Protein AF-A0A699S713-F1 (afdb_monomer_lite)

Secondary structure (DSSP, 8-state):
-------------THHHHHHHHHHTTS--HHHHHHHHHTT-SSS--------PPPHHHHHHTPPPPPPPGGGHHHHH--HHHHHHHHHHHHHHHHHTS--

Organism: Tanacetum cinerariifolium (NCBI:txid118510)

Sequence (100 aa):
VAQGKKESCFNSSMEDQARLWHRRYGHLSFNGLNLLTQKEMVRGLPLLGRSSSVCKDCLVGKQQRNPFPQESTWRASQSQSQKILSFLNNIRVGLRKKVV

pLDDT: mean 73.32, std 17.62, range [35.41, 94.94]

Radius of gyration: 31.0 Å; chains: 1; bounding box: 52×36×100 Å

Structure (mmCIF, N/CA/C/O backbone):
data_AF-A0A699S713-F1
#
_entry.id   AF-A0A699S713-F1
#
loop_
_atom_site.group_PDB
_atom_site.id
_atom_site.type_symbol
_atom_site.label_atom_id
_atom_site.label_alt_id
_atom_site.label_comp_id
_atom_site.label_asym_id
_atom_site.label_entity_id
_atom_site.label_seq_id
_atom_site.pdbx_PDB_ins_code
_atom_site.Cartn_x
_atom_site.Cartn_y
_atom_site.Cartn_z
_atom_site.occupancy
_atom_site.B_iso_or_equiv
_atom_site.auth_seq_id
_atom_site.auth_comp_id
_atom_site.auth_asym_id
_atom_site.auth_atom_id
_atom_site.pdbx_PDB_model_num
ATOM 1 N N . VAL A 1 1 ? -0.212 26.529 -43.186 1.00 35.41 1 VAL A N 1
ATOM 2 C CA . VAL A 1 1 ? 0.166 25.248 -42.540 1.00 35.41 1 VAL A CA 1
ATOM 3 C C . VAL A 1 1 ? -0.524 25.191 -41.189 1.00 35.41 1 VAL A C 1
ATOM 5 O O . VAL A 1 1 ? -0.157 25.943 -40.297 1.00 35.41 1 VAL A O 1
ATOM 8 N N . ALA A 1 2 ? -1.601 24.411 -41.087 1.00 40.47 2 ALA A N 1
ATOM 9 C CA . ALA A 1 2 ? -2.360 24.249 -39.852 1.00 40.47 2 ALA A CA 1
ATOM 10 C C . ALA A 1 2 ? -1.520 23.457 -38.842 1.00 40.47 2 ALA A C 1
ATOM 12 O O . ALA A 1 2 ? -1.038 22.367 -39.149 1.00 40.47 2 ALA A O 1
ATOM 13 N N . GLN A 1 3 ? -1.308 24.021 -37.656 1.00 42.81 3 GLN A N 1
ATOM 14 C CA . GLN A 1 3 ? -0.631 23.337 -36.562 1.00 42.81 3 GLN A CA 1
ATOM 15 C C . GLN A 1 3 ? -1.599 22.302 -35.980 1.00 42.81 3 GLN A C 1
ATOM 17 O O . GLN A 1 3 ? -2.581 22.649 -35.326 1.00 42.81 3 GLN A O 1
ATOM 22 N N . GLY A 1 4 ? -1.349 21.029 -36.288 1.00 43.72 4 GLY A N 1
ATOM 23 C CA . GLY A 1 4 ? -2.124 19.902 -35.784 1.00 43.72 4 GLY A CA 1
ATOM 24 C C . GLY A 1 4 ? -2.069 19.846 -34.259 1.00 43.72 4 GLY A C 1
ATOM 25 O O . GLY A 1 4 ? -0.995 19.765 -33.661 1.00 43.72 4 GLY A O 1
ATOM 26 N N . LYS A 1 5 ? -3.245 19.892 -33.634 1.00 51.06 5 LYS A N 1
ATOM 27 C CA . LYS A 1 5 ? -3.437 19.678 -32.202 1.00 51.06 5 LYS A CA 1
ATOM 28 C C . LYS A 1 5 ? -2.970 18.253 -31.887 1.00 51.06 5 LYS A C 1
ATOM 30 O O . LYS A 1 5 ? -3.571 17.293 -32.358 1.00 51.06 5 LYS A O 1
ATOM 35 N N . LYS A 1 6 ? -1.867 18.102 -31.146 1.00 56.75 6 LYS A N 1
ATOM 36 C CA . LYS A 1 6 ? -1.464 16.792 -30.617 1.00 56.75 6 LYS A CA 1
ATOM 37 C C . LYS A 1 6 ? -2.518 16.367 -29.599 1.00 56.75 6 LYS A C 1
ATOM 39 O O . LYS A 1 6 ? -2.535 16.868 -28.480 1.00 56.75 6 LYS A O 1
ATOM 44 N N . GLU A 1 7 ? -3.399 15.465 -30.009 1.00 56.66 7 GLU A N 1
ATOM 45 C CA . GLU A 1 7 ? -4.258 14.692 -29.117 1.00 56.66 7 GLU A CA 1
ATOM 46 C C . GLU A 1 7 ? -3.336 13.932 -28.149 1.00 56.66 7 GLU A C 1
ATOM 48 O O . GLU A 1 7 ? -2.708 12.938 -28.518 1.00 56.66 7 GLU A O 1
ATOM 53 N N . SER A 1 8 ? -3.166 14.429 -26.920 1.00 54.56 8 SER A N 1
ATOM 54 C CA . SER A 1 8 ? -2.464 13.671 -25.890 1.00 54.56 8 SER A CA 1
ATOM 55 C C . SER A 1 8 ? -3.410 12.573 -25.416 1.00 54.56 8 SER A C 1
ATOM 57 O O . SER A 1 8 ? -4.193 12.778 -24.487 1.00 54.56 8 SER A O 1
ATOM 59 N N . CYS A 1 9 ? -3.362 11.401 -26.051 1.00 48.09 9 CYS A N 1
ATOM 60 C CA . CYS A 1 9 ? -3.842 10.191 -25.396 1.00 48.09 9 CYS A CA 1
ATOM 61 C C . CYS A 1 9 ? -3.167 10.147 -24.021 1.00 48.09 9 CYS A C 1
ATOM 63 O O . CYS A 1 9 ? -1.949 10.321 -23.970 1.00 48.09 9 CYS A O 1
ATOM 65 N N . PHE A 1 10 ? -3.964 10.036 -22.949 1.00 48.38 10 PHE A N 1
ATOM 66 C CA . PHE A 1 10 ? -3.553 10.131 -21.543 1.00 48.38 10 PHE A CA 1
ATOM 67 C C . PHE A 1 10 ? -2.170 9.507 -21.347 1.00 48.38 10 PHE A C 1
ATOM 69 O O . PHE A 1 10 ? -2.018 8.290 -21.255 1.00 48.38 10 PHE A O 1
ATOM 76 N N . ASN A 1 11 ? -1.141 10.350 -21.404 1.00 48.19 11 ASN A N 1
ATOM 77 C CA . ASN A 1 11 ? 0.225 9.904 -21.268 1.00 48.19 11 ASN A CA 1
ATOM 78 C C . ASN A 1 11 ? 0.354 9.731 -19.768 1.00 48.19 11 ASN A C 1
ATOM 80 O O . ASN A 1 11 ? 0.404 10.725 -19.044 1.00 48.19 11 ASN A O 1
ATOM 84 N N . SER A 1 12 ? 0.258 8.485 -19.310 1.00 50.50 12 SER A N 1
ATOM 85 C CA . SER A 1 12 ? 0.496 8.112 -17.925 1.00 50.50 12 SER A CA 1
ATOM 86 C C . SER A 1 12 ? 1.938 8.501 -17.612 1.00 50.50 12 SER A 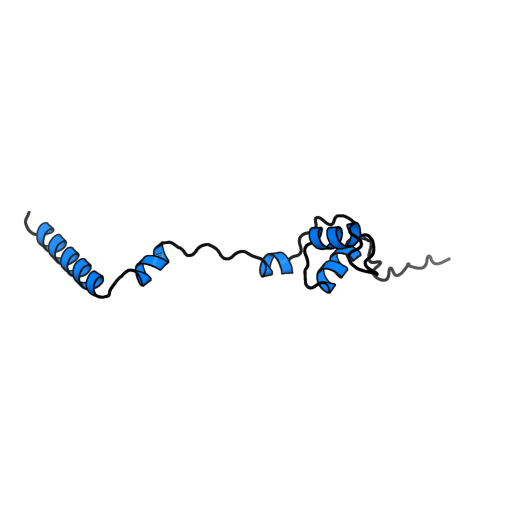C 1
ATOM 88 O O . SER A 1 12 ? 2.865 7.706 -17.800 1.00 50.50 12 SER A O 1
ATOM 90 N N . SER A 1 13 ? 2.141 9.763 -17.230 1.00 53.97 13 SER A N 1
ATOM 91 C CA . SER A 1 13 ? 3.405 10.242 -16.704 1.00 53.97 13 SER A CA 1
ATOM 92 C C . SER A 1 13 ? 3.761 9.323 -15.538 1.00 53.97 13 SER A C 1
ATOM 94 O O . SER A 1 13 ? 2.895 8.726 -14.897 1.00 53.97 13 SER A O 1
ATOM 96 N N . MET A 1 14 ? 5.049 9.119 -15.297 1.00 53.78 14 MET A N 1
ATOM 97 C CA . MET A 1 14 ? 5.568 8.075 -14.404 1.00 53.78 14 MET A CA 1
ATOM 98 C C . MET A 1 14 ? 4.954 8.052 -12.984 1.00 53.78 14 MET A C 1
ATOM 100 O O . MET A 1 14 ? 5.055 7.030 -12.304 1.00 53.78 14 MET A O 1
ATOM 104 N N . GLU A 1 15 ? 4.257 9.116 -12.563 1.00 55.66 15 GLU A N 1
ATOM 105 C CA . GLU A 1 15 ? 3.375 9.158 -11.385 1.00 55.66 15 GLU A CA 1
ATOM 106 C C . GLU A 1 15 ? 2.312 8.041 -11.335 1.00 55.66 15 GLU A C 1
ATOM 108 O O . GLU A 1 15 ? 1.841 7.692 -10.248 1.00 55.66 15 GLU A O 1
ATOM 113 N N . ASP A 1 16 ? 1.988 7.398 -12.459 1.00 73.00 16 ASP A N 1
ATOM 114 C CA . ASP A 1 16 ? 0.979 6.337 -12.508 1.00 73.00 16 ASP A CA 1
ATOM 115 C C . ASP A 1 16 ? 1.504 4.909 -12.310 1.00 73.00 16 ASP A C 1
ATOM 117 O O . ASP A 1 16 ? 0.726 4.027 -11.937 1.00 73.00 16 ASP A O 1
ATOM 121 N N . GLN A 1 17 ? 2.799 4.632 -12.499 1.00 84.88 17 GLN A N 1
ATOM 122 C CA . GLN A 1 17 ? 3.291 3.245 -12.449 1.00 84.88 17 GLN A CA 1
ATOM 123 C C . GLN A 1 17 ? 3.206 2.660 -11.036 1.00 84.88 17 GLN A C 1
ATOM 125 O O . GLN A 1 17 ? 2.634 1.586 -10.839 1.00 84.88 17 GLN A O 1
ATOM 130 N N . ALA A 1 18 ? 3.690 3.387 -10.026 1.00 88.00 18 ALA A N 1
ATOM 131 C CA . ALA A 1 18 ? 3.620 2.923 -8.641 1.00 88.00 18 ALA A CA 1
ATOM 132 C C . ALA A 1 18 ? 2.165 2.732 -8.178 1.00 88.00 18 ALA A C 1
ATOM 134 O O . ALA A 1 18 ? 1.847 1.745 -7.517 1.00 88.00 18 ALA A O 1
ATOM 135 N N . ARG A 1 19 ? 1.253 3.631 -8.581 1.00 89.25 19 ARG A N 1
ATOM 136 C CA . ARG A 1 19 ? -0.188 3.553 -8.267 1.00 89.25 19 ARG A CA 1
ATOM 137 C C . ARG A 1 19 ? -0.895 2.410 -8.994 1.00 89.25 19 ARG A C 1
ATOM 139 O O . ARG A 1 19 ? -1.837 1.821 -8.460 1.00 89.25 19 ARG A O 1
ATOM 146 N N . LEU A 1 20 ? -0.478 2.098 -10.214 1.00 89.44 20 LEU A N 1
ATOM 147 C CA . LEU A 1 20 ? -0.995 0.978 -10.991 1.00 89.44 20 LEU A CA 1
ATOM 148 C C . LEU A 1 20 ? -0.576 -0.355 -10.367 1.00 89.44 20 LEU A C 1
ATOM 150 O O . LEU A 1 20 ? -1.431 -1.203 -10.108 1.00 89.44 20 LEU A O 1
ATOM 154 N N . TRP A 1 21 ? 0.705 -0.514 -10.036 1.00 91.69 21 TRP A N 1
ATOM 155 C CA . TRP A 1 21 ? 1.195 -1.721 -9.373 1.00 91.69 21 TRP A CA 1
ATOM 156 C C . TRP A 1 21 ? 0.655 -1.871 -7.950 1.00 91.69 21 TRP A C 1
ATOM 158 O O . TRP A 1 21 ? 0.301 -2.978 -7.555 1.00 91.69 21 TRP A O 1
ATOM 168 N N . HIS A 1 22 ? 0.467 -0.763 -7.228 1.00 92.12 22 HIS A N 1
ATOM 169 C CA . HIS A 1 22 ? -0.214 -0.735 -5.929 1.00 92.12 22 HIS A CA 1
ATOM 170 C C . HIS A 1 22 ? -1.592 -1.394 -5.996 1.00 92.12 22 HIS A C 1
ATOM 172 O O . HIS A 1 22 ? -1.894 -2.263 -5.182 1.00 92.12 22 HIS A O 1
ATOM 178 N N . ARG A 1 23 ? -2.400 -1.039 -7.002 1.00 92.19 23 ARG A N 1
ATOM 179 C CA . ARG A 1 23 ? -3.726 -1.634 -7.219 1.00 92.19 23 ARG A CA 1
ATOM 180 C C . ARG A 1 23 ? -3.645 -3.091 -7.684 1.00 92.19 23 ARG A C 1
ATOM 182 O O . ARG A 1 23 ? -4.361 -3.925 -7.141 1.00 92.19 23 ARG A O 1
ATOM 189 N N . ARG A 1 24 ? -2.748 -3.422 -8.623 1.00 92.50 24 ARG A N 1
ATOM 190 C CA . ARG A 1 24 ? -2.561 -4.804 -9.124 1.00 92.50 24 ARG A CA 1
ATOM 191 C C . ARG A 1 24 ? -2.184 -5.797 -8.024 1.00 92.50 24 ARG A C 1
ATOM 193 O O . ARG A 1 24 ? -2.645 -6.929 -8.055 1.00 92.50 24 ARG A O 1
ATOM 200 N N . TYR A 1 25 ? -1.395 -5.364 -7.043 1.00 93.00 25 TYR A N 1
ATOM 201 C CA . TYR A 1 25 ? -1.001 -6.168 -5.881 1.00 93.00 25 TYR A CA 1
ATOM 202 C C . TYR A 1 25 ? -2.009 -6.100 -4.717 1.00 93.00 25 TYR A C 1
ATOM 204 O O . TYR A 1 25 ? -1.655 -6.383 -3.575 1.00 93.00 25 TYR A O 1
ATOM 212 N N . GLY A 1 26 ? -3.259 -5.702 -4.972 1.00 93.50 26 GLY A N 1
ATOM 213 C CA . GLY A 1 26 ? -4.304 -5.685 -3.947 1.00 93.50 26 GLY A CA 1
ATOM 214 C C . GLY A 1 26 ? -4.086 -4.606 -2.890 1.00 93.50 26 GLY A C 1
ATOM 215 O O . GLY A 1 26 ? -4.240 -4.854 -1.696 1.00 93.50 26 GLY A O 1
ATOM 216 N N . HIS A 1 27 ? -3.707 -3.401 -3.319 1.00 93.88 27 HIS A N 1
ATOM 217 C CA . HIS A 1 27 ? -3.444 -2.265 -2.435 1.00 93.88 27 HIS A CA 1
ATOM 218 C C . HIS A 1 27 ? -2.274 -2.496 -1.456 1.00 93.88 27 HIS A C 1
ATOM 220 O O . HIS A 1 27 ? -2.314 -2.082 -0.287 1.00 93.88 27 HIS A O 1
ATOM 226 N N . LEU A 1 28 ? -1.209 -3.148 -1.937 1.00 92.75 28 LEU A N 1
ATOM 227 C CA . LEU A 1 28 ? 0.050 -3.326 -1.204 1.00 92.75 28 LEU A CA 1
ATOM 228 C C . LEU A 1 28 ? 0.703 -1.969 -0.905 1.00 92.75 28 LEU A C 1
ATOM 230 O O . LEU A 1 28 ? 0.684 -1.073 -1.743 1.00 92.75 28 LEU A O 1
ATOM 234 N N . SER A 1 29 ? 1.316 -1.795 0.267 1.00 91.56 29 SER A N 1
ATOM 235 C CA . SER A 1 29 ? 1.981 -0.529 0.602 1.00 91.56 29 SER A CA 1
ATOM 236 C C . SER A 1 29 ? 3.057 -0.160 -0.431 1.00 91.56 29 SER A C 1
ATOM 238 O O . SER A 1 29 ? 3.772 -1.024 -0.936 1.00 91.56 29 SER A O 1
ATOM 240 N N . PHE A 1 30 ? 3.211 1.135 -0.726 1.00 91.25 30 PHE A N 1
ATOM 241 C CA . PHE A 1 30 ? 4.245 1.604 -1.659 1.00 91.25 30 PHE A CA 1
ATOM 242 C C . PHE A 1 30 ? 5.659 1.235 -1.189 1.00 91.25 30 PHE A C 1
ATOM 244 O O . PHE A 1 30 ? 6.507 0.870 -1.997 1.00 91.25 30 PHE A O 1
ATOM 251 N N . ASN A 1 31 ? 5.887 1.237 0.129 1.00 91.44 31 ASN A N 1
ATOM 252 C CA . ASN A 1 31 ? 7.134 0.749 0.717 1.00 91.44 31 ASN A CA 1
ATOM 253 C C . ASN A 1 31 ? 7.337 -0.751 0.466 1.00 91.44 31 ASN A C 1
ATOM 255 O O . ASN A 1 31 ? 8.449 -1.165 0.160 1.00 91.44 31 ASN A O 1
ATOM 259 N N . GLY A 1 32 ? 6.274 -1.555 0.569 1.00 92.44 32 GLY A N 1
ATOM 260 C CA . GLY A 1 32 ? 6.314 -2.981 0.252 1.00 92.44 32 GLY A CA 1
ATOM 261 C C . GLY A 1 32 ? 6.624 -3.230 -1.221 1.00 92.44 32 GLY A C 1
ATOM 262 O O . GLY A 1 32 ? 7.494 -4.035 -1.526 1.00 92.44 32 GLY A O 1
ATOM 263 N N . LEU A 1 33 ? 5.994 -2.488 -2.134 1.00 92.56 33 LEU A N 1
ATOM 264 C CA . LEU A 1 33 ? 6.319 -2.553 -3.562 1.00 92.56 33 LEU A CA 1
ATOM 265 C C . LEU A 1 33 ? 7.783 -2.209 -3.844 1.00 92.56 33 LEU A C 1
ATOM 267 O O . LEU A 1 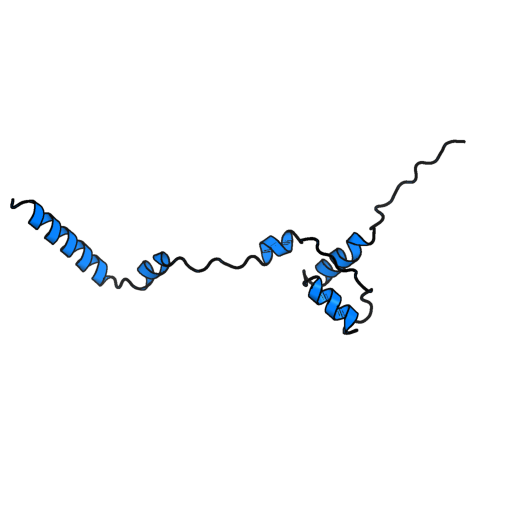33 ? 8.448 -2.939 -4.572 1.00 92.56 33 LEU A O 1
ATOM 271 N N . ASN A 1 34 ? 8.294 -1.141 -3.230 1.00 91.31 34 ASN A N 1
ATOM 272 C CA . ASN A 1 34 ? 9.690 -0.748 -3.387 1.00 91.31 34 ASN A CA 1
ATOM 273 C C . ASN A 1 34 ? 10.651 -1.800 -2.800 1.00 91.31 34 ASN A C 1
ATOM 275 O O . ASN A 1 34 ? 11.701 -2.076 -3.371 1.00 91.31 34 ASN A O 1
ATOM 279 N N . LEU A 1 35 ? 10.278 -2.444 -1.690 1.00 92.88 35 LEU A N 1
ATOM 280 C CA . LEU A 1 35 ? 11.045 -3.551 -1.122 1.00 92.88 35 LEU A CA 1
ATOM 281 C C . LEU A 1 35 ? 11.118 -4.741 -2.090 1.00 92.88 35 LEU A C 1
ATOM 283 O O . LEU A 1 35 ? 12.191 -5.314 -2.258 1.00 92.88 35 LEU A O 1
ATOM 287 N N . LEU A 1 36 ? 9.999 -5.093 -2.733 1.00 93.69 36 LEU A N 1
ATOM 288 C CA . LEU A 1 36 ? 9.943 -6.190 -3.703 1.00 93.69 36 LEU A CA 1
ATOM 289 C C . LEU A 1 36 ? 10.856 -5.932 -4.905 1.00 93.69 36 LEU A C 1
ATOM 291 O O . LEU A 1 36 ? 11.554 -6.851 -5.330 1.00 93.69 36 LEU A O 1
ATOM 295 N N . THR A 1 37 ? 10.880 -4.698 -5.420 1.00 91.19 37 THR A N 1
ATOM 296 C CA . THR A 1 37 ? 11.780 -4.318 -6.518 1.00 91.19 37 THR A CA 1
ATOM 297 C C . THR A 1 37 ? 13.238 -4.288 -6.076 1.00 91.19 37 THR A C 1
ATOM 299 O O . THR A 1 37 ? 14.090 -4.831 -6.764 1.00 91.19 37 THR A O 1
ATOM 302 N N . GLN A 1 38 ? 13.537 -3.694 -4.916 1.00 91.31 38 GLN A N 1
ATOM 303 C CA . GLN A 1 38 ? 14.913 -3.535 -4.425 1.00 91.31 38 GLN A CA 1
ATOM 304 C C . GLN A 1 38 ? 15.575 -4.861 -4.052 1.00 91.31 38 GLN A C 1
ATOM 306 O O . GLN A 1 38 ? 16.787 -4.994 -4.173 1.00 91.31 38 GLN A O 1
ATOM 311 N N . LYS A 1 39 ? 14.791 -5.826 -3.568 1.00 94.12 39 LYS A N 1
ATOM 312 C CA . LYS A 1 39 ? 15.274 -7.165 -3.216 1.00 94.12 39 LYS A CA 1
ATOM 313 C C . LYS A 1 39 ? 15.133 -8.177 -4.352 1.00 94.12 39 LYS A C 1
ATOM 315 O O . LYS A 1 39 ? 15.328 -9.361 -4.106 1.00 94.12 39 LYS A O 1
ATOM 320 N N . GLU A 1 40 ? 14.723 -7.734 -5.543 1.00 92.56 40 GLU A N 1
ATOM 321 C CA . GLU A 1 40 ? 14.510 -8.591 -6.718 1.00 92.56 40 GLU A CA 1
ATOM 322 C C . GLU A 1 40 ? 13.626 -9.822 -6.426 1.00 92.56 40 GLU A C 1
ATOM 324 O O . GLU A 1 40 ? 13.783 -10.897 -7.000 1.00 92.56 40 GLU A O 1
ATOM 329 N N . MET A 1 41 ? 12.654 -9.675 -5.519 1.00 94.94 41 MET A N 1
ATOM 330 C CA . MET A 1 41 ? 11.816 -10.788 -5.047 1.00 94.94 41 MET A CA 1
ATOM 331 C C . MET A 1 41 ? 10.716 -11.175 -6.044 1.00 94.94 41 MET A C 1
ATOM 333 O O . MET A 1 41 ? 10.025 -12.175 -5.857 1.00 94.94 41 MET A O 1
ATOM 337 N N . VAL A 1 42 ? 10.511 -10.363 -7.082 1.00 92.69 42 VAL A N 1
ATOM 338 C CA . VAL A 1 42 ? 9.483 -10.545 -8.108 1.00 92.69 42 VAL A CA 1
ATOM 339 C C . VAL A 1 42 ? 10.067 -10.241 -9.483 1.00 92.69 42 VAL A C 1
ATOM 341 O O . VAL A 1 42 ? 10.808 -9.278 -9.664 1.00 92.69 42 VAL A O 1
ATOM 344 N N . ARG A 1 43 ? 9.709 -11.054 -10.479 1.00 92.62 43 ARG A N 1
ATOM 345 C CA . ARG A 1 43 ? 10.126 -10.850 -11.872 1.00 92.62 43 ARG A CA 1
ATOM 346 C C . ARG A 1 43 ? 9.118 -9.963 -12.600 1.00 92.62 43 ARG A C 1
ATOM 348 O O . ARG A 1 43 ? 7.915 -10.137 -12.431 1.00 92.62 43 ARG A O 1
ATOM 355 N N . GLY A 1 44 ? 9.608 -9.043 -13.431 1.00 87.94 44 GLY A N 1
ATOM 356 C CA . GLY A 1 44 ? 8.770 -8.199 -14.295 1.00 87.94 44 GLY A CA 1
ATOM 357 C C . GLY A 1 44 ? 8.152 -6.965 -13.626 1.00 87.94 44 GLY A C 1
ATOM 358 O O . GLY A 1 44 ? 7.398 -6.247 -14.280 1.00 87.94 44 GLY A O 1
ATOM 359 N N . LEU A 1 45 ? 8.471 -6.687 -12.357 1.00 90.94 45 LEU A N 1
ATOM 360 C CA . LEU A 1 45 ? 8.097 -5.431 -11.707 1.00 90.94 45 LEU A CA 1
ATOM 361 C C . LEU A 1 45 ? 9.162 -4.366 -12.038 1.00 90.94 45 LEU A C 1
ATOM 363 O O . LEU A 1 45 ? 10.330 -4.578 -11.707 1.00 90.94 45 LEU A O 1
ATOM 367 N N . PRO A 1 46 ? 8.812 -3.247 -12.703 1.00 88.00 46 PRO A N 1
ATOM 368 C CA . PRO A 1 46 ? 9.777 -2.191 -13.000 1.00 88.00 46 PRO A CA 1
ATOM 369 C C . PRO A 1 46 ? 10.220 -1.495 -11.711 1.00 88.00 46 PRO A C 1
ATOM 371 O O . PRO A 1 46 ? 9.477 -1.483 -10.732 1.00 88.00 46 PRO A O 1
ATOM 374 N N . LEU A 1 47 ? 11.398 -0.868 -11.715 1.00 86.00 47 LEU A N 1
ATOM 375 C CA . LEU A 1 47 ? 11.848 -0.058 -10.585 1.00 86.00 47 LEU A CA 1
ATOM 376 C C . LEU A 1 47 ? 10.873 1.109 -10.371 1.00 86.00 47 LEU A C 1
ATOM 378 O O . LEU A 1 47 ? 10.729 1.983 -11.227 1.00 86.00 47 LEU A O 1
ATOM 382 N N . LEU A 1 48 ? 10.184 1.106 -9.233 1.00 84.62 48 LEU A N 1
ATOM 383 C CA . LEU A 1 48 ? 9.201 2.128 -8.896 1.00 84.62 48 LEU A CA 1
ATOM 384 C C . LEU A 1 48 ? 9.873 3.243 -8.092 1.00 84.62 48 LEU A C 1
ATOM 386 O O . LEU A 1 48 ? 10.589 2.986 -7.126 1.00 84.62 48 LEU A O 1
ATOM 390 N N . GLY A 1 49 ? 9.618 4.496 -8.471 1.00 74.56 49 GLY A N 1
ATOM 391 C CA . GLY A 1 49 ? 10.009 5.647 -7.658 1.00 74.56 49 GLY A CA 1
ATOM 392 C C . GLY A 1 49 ? 9.270 5.668 -6.314 1.00 74.56 49 GLY A C 1
ATOM 393 O O . GLY A 1 49 ? 8.201 5.072 -6.159 1.00 74.56 49 GLY A O 1
ATOM 394 N N . ARG A 1 50 ? 9.815 6.394 -5.329 1.00 72.81 50 ARG A N 1
ATOM 395 C CA . ARG A 1 50 ? 9.123 6.614 -4.049 1.00 72.81 50 ARG A CA 1
ATOM 396 C C . ARG A 1 50 ? 7.881 7.468 -4.292 1.00 72.81 50 ARG A C 1
ATOM 398 O O . ARG A 1 50 ? 7.985 8.674 -4.475 1.00 72.81 50 ARG A O 1
ATOM 405 N N . SER A 1 51 ? 6.705 6.856 -4.247 1.00 75.31 51 SER A N 1
ATOM 406 C CA . SER A 1 51 ? 5.437 7.582 -4.242 1.00 75.31 51 SER A CA 1
ATOM 407 C C . SER A 1 51 ? 4.992 7.846 -2.803 1.00 75.31 51 SER A C 1
ATOM 409 O O . SER A 1 51 ? 4.707 6.910 -2.055 1.00 75.31 51 SER A O 1
ATOM 411 N N . SER A 1 52 ? 4.898 9.118 -2.420 1.00 69.75 52 SER A N 1
ATOM 412 C CA . SER A 1 52 ? 4.333 9.563 -1.135 1.00 69.75 52 SER A CA 1
ATOM 413 C C . SER A 1 52 ? 2.821 9.816 -1.200 1.00 69.75 52 SER A C 1
ATOM 415 O O . SER A 1 52 ? 2.205 10.157 -0.192 1.00 69.75 52 SER A O 1
ATOM 417 N N . SER A 1 53 ? 2.203 9.652 -2.375 1.00 79.50 53 SER A N 1
ATOM 418 C CA . SER A 1 53 ? 0.779 9.927 -2.562 1.00 79.50 53 SER A CA 1
ATOM 419 C C . SER A 1 53 ? -0.087 8.966 -1.747 1.00 79.50 53 SER A C 1
ATOM 421 O O . SER A 1 53 ? 0.087 7.748 -1.825 1.00 79.50 53 SER A O 1
ATOM 423 N N . VAL A 1 54 ? -1.073 9.497 -1.031 1.00 85.25 54 VAL A N 1
ATOM 424 C CA . VAL A 1 54 ? -2.040 8.689 -0.281 1.00 85.25 54 VAL A CA 1
ATOM 425 C C . VAL A 1 54 ? -3.062 8.063 -1.241 1.00 85.25 54 VAL A C 1
ATOM 427 O O . VAL A 1 54 ? -3.588 8.724 -2.141 1.00 85.25 54 VAL A O 1
ATOM 430 N N . CYS A 1 55 ? -3.361 6.774 -1.054 1.00 90.81 55 CYS A N 1
ATOM 431 C CA . CYS A 1 55 ? -4.481 6.106 -1.717 1.00 90.81 55 CYS A CA 1
ATOM 432 C C . CYS A 1 55 ? -5.746 6.269 -0.863 1.00 90.81 55 CYS A C 1
ATOM 434 O O . CYS A 1 55 ? -5.774 5.823 0.285 1.00 90.81 55 CYS A O 1
ATOM 436 N N . LYS A 1 56 ? -6.790 6.895 -1.424 1.00 90.38 56 LYS A N 1
ATOM 437 C CA . LYS A 1 56 ? -8.071 7.136 -0.735 1.00 90.38 56 LYS A CA 1
ATOM 438 C C . LYS A 1 56 ? -8.731 5.825 -0.298 1.00 90.38 56 LYS A C 1
ATOM 440 O O . LYS A 1 56 ? -9.153 5.711 0.847 1.00 90.38 56 LYS A O 1
ATOM 445 N N . ASP A 1 57 ? -8.726 4.823 -1.173 1.00 91.44 57 ASP A N 1
ATOM 446 C CA . ASP A 1 57 ? -9.333 3.515 -0.899 1.00 91.44 57 ASP A CA 1
ATOM 447 C C . ASP A 1 57 ? -8.606 2.793 0.239 1.00 91.44 57 ASP A C 1
ATOM 449 O O . ASP A 1 57 ? -9.234 2.224 1.129 1.00 91.44 57 ASP A O 1
ATOM 453 N N . CYS A 1 58 ? -7.270 2.876 0.276 1.00 92.44 58 CYS A N 1
ATOM 454 C CA . CYS A 1 58 ? -6.495 2.343 1.395 1.00 92.44 58 CYS A CA 1
ATOM 455 C C . CYS A 1 58 ? -6.754 3.081 2.697 1.00 92.44 58 CYS A C 1
ATOM 457 O O . CYS A 1 58 ? -6.746 2.445 3.742 1.00 92.44 58 CYS A O 1
ATOM 459 N N . LEU A 1 59 ? -6.933 4.401 2.651 1.00 91.12 59 LEU A N 1
ATOM 460 C CA . LEU A 1 59 ? -7.171 5.194 3.851 1.00 91.12 59 LEU A CA 1
ATOM 461 C C . LEU A 1 59 ? -8.470 4.761 4.537 1.00 91.12 59 LEU A C 1
ATOM 463 O O . LEU A 1 59 ? -8.484 4.563 5.747 1.00 91.12 59 LEU A O 1
ATOM 467 N N . VAL A 1 60 ? -9.529 4.559 3.751 1.00 90.69 60 VAL A N 1
ATOM 468 C CA . VAL A 1 60 ? -10.823 4.078 4.250 1.00 90.69 60 VAL A CA 1
ATOM 469 C C . VAL A 1 60 ? -10.740 2.598 4.640 1.00 90.69 60 VAL A C 1
ATOM 471 O O . VAL A 1 60 ? -11.190 2.216 5.714 1.00 90.69 60 VAL A O 1
ATOM 474 N N . GLY A 1 61 ? -10.123 1.757 3.803 1.00 89.94 61 GLY A N 1
ATOM 475 C CA . GLY A 1 61 ? -10.091 0.304 4.007 1.00 89.94 61 GLY A CA 1
ATOM 476 C C . GLY A 1 61 ? -9.101 -0.190 5.066 1.00 89.94 61 GLY A C 1
ATOM 477 O O . GLY A 1 61 ? -9.290 -1.269 5.621 1.00 89.94 61 GLY A O 1
ATOM 478 N N . LYS A 1 62 ? -8.040 0.571 5.358 1.00 88.62 62 LYS A N 1
ATOM 479 C CA . LYS A 1 62 ? -7.034 0.258 6.390 1.00 88.62 62 LYS A CA 1
ATOM 480 C C . LYS A 1 62 ? -7.160 1.172 7.611 1.00 88.62 62 LYS A C 1
ATOM 482 O O . LYS A 1 62 ? -6.208 1.294 8.381 1.00 88.62 62 LYS A O 1
ATOM 487 N N . GLN A 1 63 ? -8.305 1.829 7.790 1.00 86.81 63 GLN A N 1
ATOM 488 C CA . GLN A 1 63 ? -8.558 2.590 9.003 1.00 86.81 63 GLN A CA 1
ATOM 489 C C . GLN A 1 63 ? -8.598 1.632 10.199 1.00 86.81 63 GLN A C 1
ATOM 491 O O . GLN A 1 63 ? -9.355 0.661 10.217 1.00 86.81 63 GLN A O 1
ATOM 496 N N . GLN A 1 64 ? -7.773 1.900 11.209 1.00 87.25 64 GLN A N 1
ATOM 497 C CA . GLN A 1 64 ? -7.805 1.132 12.445 1.00 87.25 64 GLN A CA 1
ATOM 498 C C . GLN A 1 64 ? -9.121 1.407 13.181 1.00 87.25 64 GLN A C 1
ATOM 500 O O . GLN A 1 64 ? -9.546 2.557 13.311 1.00 87.25 64 GLN A O 1
ATOM 505 N N . ARG A 1 65 ? -9.765 0.350 13.687 1.00 87.50 65 ARG A N 1
ATOM 506 C CA . ARG A 1 65 ? -10.938 0.501 14.550 1.00 87.50 65 ARG A CA 1
ATOM 507 C C . ARG A 1 65 ? -10.520 1.230 15.825 1.00 87.50 65 ARG A C 1
ATOM 509 O O . ARG A 1 65 ? -9.544 0.838 16.466 1.00 87.50 65 ARG A O 1
ATOM 516 N N . ASN A 1 66 ? -11.288 2.246 16.209 1.00 85.50 66 ASN A N 1
ATOM 517 C CA . ASN A 1 66 ? -11.110 2.883 17.508 1.00 85.50 66 ASN A CA 1
ATOM 518 C C . ASN A 1 66 ? -11.218 1.834 18.628 1.00 85.50 66 ASN A C 1
ATOM 520 O O . ASN A 1 66 ? -12.009 0.889 18.501 1.00 85.50 66 ASN A O 1
ATOM 524 N N . PRO A 1 67 ? -10.460 1.994 19.727 1.00 86.06 67 PRO A N 1
ATOM 525 C CA . PRO A 1 67 ? -10.648 1.174 20.913 1.00 86.06 67 PRO A CA 1
ATOM 526 C C . PRO A 1 67 ? -12.117 1.176 21.338 1.00 86.06 67 PRO A C 1
ATOM 528 O O . PRO A 1 67 ? -12.821 2.178 21.183 1.00 86.06 67 PRO A O 1
ATOM 531 N N . PHE A 1 68 ? -12.584 0.053 21.880 1.00 83.12 68 PHE A N 1
ATOM 532 C CA . PHE A 1 68 ? -13.918 0.009 22.463 1.00 83.12 68 PHE A CA 1
ATOM 533 C C . PHE A 1 68 ? -14.012 1.059 23.580 1.00 83.12 68 PHE A C 1
ATOM 535 O O . PHE A 1 68 ? -13.110 1.126 24.421 1.00 83.12 68 PHE A O 1
ATOM 542 N N . PRO A 1 69 ? -15.071 1.889 23.608 1.00 83.06 69 PRO A N 1
ATOM 543 C CA . PRO A 1 69 ? -15.230 2.875 24.667 1.00 83.06 69 PRO A CA 1
ATOM 544 C C . PRO A 1 69 ? -15.344 2.151 26.011 1.00 83.06 69 PRO A C 1
ATOM 546 O O . PRO A 1 69 ? -16.005 1.114 26.090 1.00 83.06 69 PRO A O 1
ATOM 549 N N . GLN A 1 70 ? -14.747 2.682 27.081 1.00 71.19 70 GLN A N 1
ATOM 550 C CA . GLN A 1 70 ? -14.859 2.062 28.410 1.00 71.19 70 GLN A CA 1
ATOM 551 C C . GLN A 1 70 ? -16.311 2.014 28.908 1.00 71.19 70 GLN A C 1
ATOM 553 O O . GLN A 1 70 ? -16.689 1.108 29.634 1.00 71.19 70 GLN A O 1
ATOM 558 N N . GLU A 1 71 ? -17.186 2.894 28.426 1.00 66.75 71 GLU A N 1
ATOM 559 C CA . GLU A 1 71 ? -18.622 2.776 28.687 1.00 66.75 71 GL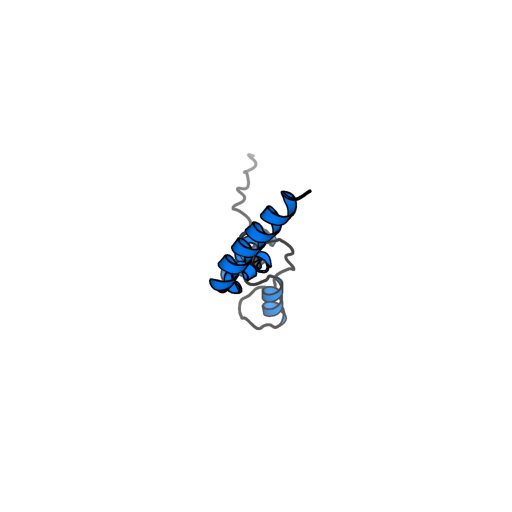U A CA 1
ATOM 560 C C . GLU A 1 71 ? -19.265 1.536 28.035 1.00 66.75 71 GLU A C 1
ATOM 562 O O . GLU A 1 71 ? -20.385 1.172 28.349 1.00 66.75 71 GLU A O 1
ATOM 567 N N . SER A 1 72 ? -18.608 0.828 27.120 1.00 59.25 72 SER A N 1
ATOM 568 C CA . SER A 1 72 ? -19.156 -0.436 26.608 1.00 59.25 72 SER A CA 1
ATOM 569 C C . SER A 1 72 ? -18.940 -1.614 27.564 1.00 59.25 72 SER A C 1
ATOM 571 O O . SER A 1 72 ? -19.693 -2.587 27.488 1.00 59.25 72 SER A O 1
ATOM 573 N N . THR A 1 73 ? -17.996 -1.527 28.513 1.00 57.56 73 THR A N 1
ATOM 574 C CA . THR A 1 73 ? -17.774 -2.602 29.494 1.00 57.56 73 THR A CA 1
ATOM 575 C C . THR A 1 73 ? -18.805 -2.602 30.617 1.00 57.56 73 THR A C 1
ATOM 577 O O . THR A 1 73 ? -19.060 -3.677 31.154 1.00 57.56 73 THR A O 1
ATOM 580 N N . TRP A 1 74 ? -19.482 -1.481 30.922 1.00 58.88 74 TRP A N 1
ATOM 581 C CA . TRP A 1 74 ? -20.533 -1.474 31.957 1.00 58.88 74 TRP A CA 1
ATOM 582 C C . TRP A 1 74 ? -21.689 -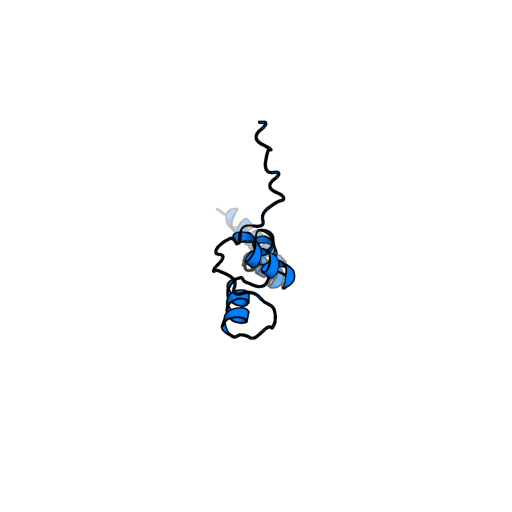2.412 31.605 1.00 58.88 74 TRP A C 1
ATOM 584 O O . TRP A 1 74 ? -22.249 -3.053 32.487 1.00 58.88 74 TRP A O 1
ATOM 594 N N . ARG A 1 75 ? -22.029 -2.554 30.316 1.00 55.34 75 ARG A N 1
ATOM 595 C CA . ARG A 1 75 ? -23.098 -3.472 29.884 1.00 55.34 75 ARG A CA 1
ATOM 596 C C . ARG A 1 75 ? -22.698 -4.940 30.000 1.00 55.34 75 ARG A C 1
ATOM 598 O O . ARG A 1 75 ? -23.574 -5.779 30.172 1.00 55.34 75 ARG A O 1
ATOM 605 N N . ALA A 1 76 ? -21.403 -5.236 29.890 1.00 56.88 76 ALA A N 1
ATOM 606 C CA . ALA A 1 76 ? -20.863 -6.591 29.946 1.00 56.88 76 ALA A CA 1
ATOM 607 C C . ALA A 1 76 ? -20.539 -7.044 31.381 1.00 56.88 76 ALA A C 1
ATOM 609 O O . ALA A 1 76 ? -20.628 -8.230 31.678 1.00 56.88 76 ALA A O 1
ATOM 610 N N . SER A 1 77 ? -20.183 -6.115 32.277 1.00 61.66 77 SER A N 1
ATOM 611 C CA . SER A 1 77 ? -19.841 -6.410 33.677 1.00 61.66 77 SER A CA 1
ATOM 612 C C . SER A 1 77 ? -21.029 -6.336 34.637 1.00 61.66 77 SER A C 1
ATOM 614 O O . SER A 1 77 ? -20.953 -6.842 35.758 1.00 61.66 77 SER A O 1
ATOM 616 N N . GLN A 1 78 ? -22.136 -5.716 34.226 1.00 59.97 78 GLN A N 1
ATOM 617 C CA . GLN A 1 78 ? -23.304 -5.574 35.081 1.00 59.97 78 GLN A CA 1
ATOM 618 C C . GLN A 1 78 ? -24.118 -6.871 35.079 1.00 59.97 78 GLN A C 1
ATOM 620 O O . GLN A 1 78 ? -24.999 -7.080 34.244 1.00 59.97 78 GLN A O 1
ATOM 625 N N . SER A 1 79 ? -23.848 -7.739 36.059 1.00 61.75 79 SER A N 1
ATOM 626 C CA . SER A 1 79 ? -24.783 -8.807 36.416 1.00 61.75 79 SER A CA 1
ATOM 627 C C . SER A 1 79 ? -26.155 -8.183 36.713 1.00 61.75 79 SER A C 1
ATOM 629 O O . SER A 1 79 ? -26.240 -7.115 37.328 1.00 61.75 79 SER A O 1
ATOM 631 N N . GLN A 1 80 ? -27.247 -8.809 36.250 1.00 56.50 80 GLN A N 1
ATOM 632 C CA . GLN A 1 80 ? -28.619 -8.277 36.386 1.00 56.50 80 GLN A CA 1
ATOM 633 C C . GLN A 1 80 ? -28.952 -7.835 37.825 1.00 56.50 80 GLN A C 1
ATOM 635 O O . GLN A 1 80 ? -29.673 -6.858 38.023 1.00 56.50 80 GLN A O 1
ATOM 640 N N . SER A 1 81 ? -28.344 -8.482 38.821 1.00 55.00 81 SER A N 1
ATOM 641 C CA . SER A 1 81 ? -28.475 -8.200 40.252 1.00 55.00 81 SER A CA 1
ATOM 642 C C . SER A 1 81 ? -27.981 -6.808 40.672 1.00 55.00 81 SER A C 1
ATOM 644 O O . SER A 1 81 ? -28.511 -6.230 41.621 1.00 55.00 81 SER A O 1
ATOM 646 N N . GLN A 1 82 ? -27.005 -6.220 39.970 1.00 59.53 82 GLN A N 1
ATOM 647 C CA . GLN A 1 82 ? -26.486 -4.893 40.325 1.00 59.53 82 GLN A CA 1
ATOM 648 C C . GLN A 1 82 ? -27.456 -3.756 39.987 1.00 59.53 82 GLN A C 1
ATOM 650 O O . GLN A 1 82 ? -27.428 -2.718 40.647 1.00 59.53 82 GLN A O 1
ATOM 655 N N . LYS A 1 83 ? -28.360 -3.959 39.016 1.00 59.47 83 LYS A N 1
ATOM 656 C CA . LYS A 1 83 ? -29.422 -2.988 38.700 1.00 59.47 83 LYS A CA 1
ATOM 657 C C . LYS A 1 83 ? -30.430 -2.865 39.842 1.00 59.47 83 LYS A C 1
ATOM 659 O O . LYS A 1 83 ? -30.880 -1.766 40.139 1.00 59.47 83 LYS A O 1
ATOM 664 N N . ILE A 1 84 ? -30.746 -3.975 40.512 1.00 63.53 84 ILE A N 1
ATOM 665 C CA . ILE A 1 84 ? -31.645 -3.980 41.674 1.00 63.53 84 ILE A CA 1
ATOM 666 C C . ILE A 1 84 ? -30.988 -3.230 42.839 1.00 63.53 84 ILE A C 1
ATOM 668 O O . ILE A 1 84 ? -31.611 -2.362 43.443 1.00 63.53 84 ILE A O 1
ATOM 672 N N . LEU A 1 85 ? -29.705 -3.492 43.110 1.00 61.84 85 LEU A N 1
ATOM 673 C CA . LEU A 1 85 ? -28.971 -2.829 44.192 1.00 61.84 85 LEU A CA 1
ATOM 674 C C . LEU A 1 85 ? -28.808 -1.317 43.964 1.00 61.84 85 LEU A C 1
ATOM 676 O O . LEU A 1 85 ? -28.943 -0.546 44.914 1.00 61.84 85 LEU A O 1
ATOM 680 N N . SER A 1 86 ? -28.567 -0.864 42.728 1.00 63.81 86 SER A N 1
ATOM 681 C CA . SER A 1 86 ? -28.480 0.573 42.425 1.00 63.81 86 SER A CA 1
ATOM 682 C C . SER A 1 86 ? -29.837 1.276 42.527 1.00 63.81 86 SER A C 1
ATOM 684 O O . SER A 1 86 ? -29.910 2.392 43.044 1.00 63.81 86 SER A O 1
ATOM 686 N N . PHE A 1 87 ? -30.925 0.609 42.130 1.00 67.31 87 PHE A N 1
ATOM 687 C CA . PHE A 1 87 ? -32.285 1.126 42.286 1.00 67.31 87 PHE A CA 1
ATOM 688 C C . PHE A 1 87 ? -32.677 1.250 43.768 1.00 67.31 87 PHE A C 1
ATOM 690 O O . PHE A 1 87 ? -33.158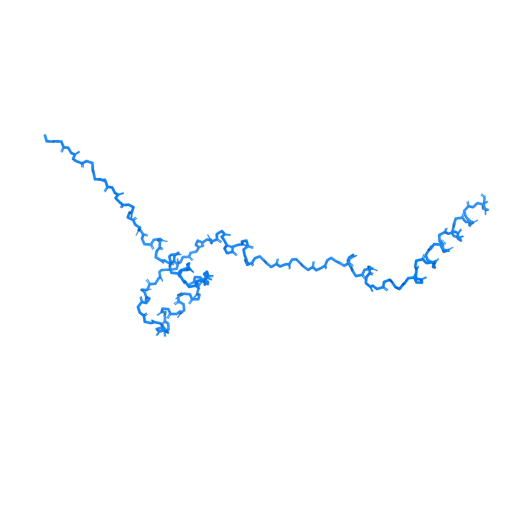 2.298 44.200 1.00 67.31 87 PHE A O 1
ATOM 697 N N . LEU A 1 88 ? -32.381 0.227 44.578 1.00 67.25 88 LEU A N 1
ATOM 698 C CA . LEU A 1 88 ? -32.613 0.239 46.027 1.00 67.25 88 LEU A CA 1
ATOM 699 C C . LEU A 1 88 ? -31.765 1.302 46.745 1.00 67.25 88 LEU A C 1
ATOM 701 O O . LEU A 1 88 ? -32.262 1.991 47.638 1.00 67.25 88 LEU A O 1
ATOM 705 N N . ASN A 1 89 ? -30.509 1.493 46.331 1.00 63.31 89 ASN A N 1
ATOM 706 C CA . ASN A 1 89 ? -29.651 2.546 46.876 1.00 63.31 89 ASN A CA 1
ATOM 707 C C . ASN A 1 89 ? -30.168 3.954 46.535 1.00 63.31 89 ASN A C 1
ATOM 709 O O . ASN A 1 89 ? -30.156 4.823 47.407 1.00 63.31 89 ASN A O 1
ATOM 713 N N . ASN A 1 90 ? -30.702 4.176 45.330 1.00 63.62 90 ASN A N 1
ATOM 714 C CA . ASN A 1 90 ? -31.325 5.452 44.958 1.00 63.62 90 ASN A CA 1
ATOM 715 C C . ASN A 1 90 ? -32.599 5.752 45.769 1.00 63.62 90 ASN A C 1
ATOM 717 O O . ASN A 1 90 ? -32.794 6.891 46.196 1.00 63.62 90 ASN A O 1
ATOM 721 N N . ILE A 1 91 ? -33.424 4.741 46.067 1.00 64.06 91 ILE A N 1
ATOM 722 C CA . ILE A 1 91 ? -34.590 4.887 46.959 1.00 64.06 91 ILE A CA 1
ATOM 723 C C . ILE A 1 91 ? -34.140 5.236 48.388 1.00 64.06 91 ILE A C 1
ATOM 725 O O . ILE A 1 91 ? -34.678 6.158 49.006 1.00 64.06 91 ILE A O 1
ATOM 729 N N . ARG A 1 92 ? -33.104 4.559 48.905 1.00 57.66 92 AR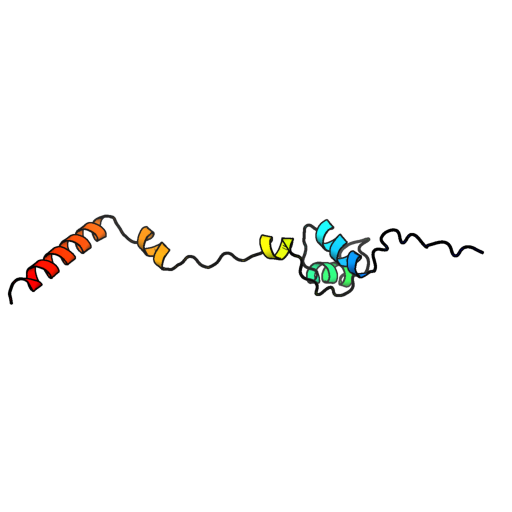G A N 1
ATOM 730 C CA . ARG A 1 92 ? -32.550 4.800 50.250 1.00 57.66 92 ARG A CA 1
ATOM 731 C C . ARG A 1 92 ? -31.968 6.208 50.409 1.00 57.66 92 ARG A C 1
ATOM 733 O O . ARG A 1 92 ? -32.143 6.825 51.458 1.00 57.66 92 ARG A O 1
ATOM 740 N N . VAL A 1 93 ? -31.290 6.728 49.384 1.00 58.03 93 VAL A N 1
ATOM 741 C CA . VAL A 1 93 ? -30.769 8.108 49.370 1.00 58.03 93 VAL A CA 1
ATOM 742 C C . VAL A 1 93 ? -31.909 9.127 49.235 1.00 58.03 93 VAL A C 1
ATOM 744 O O . VAL A 1 93 ? -31.862 10.172 49.880 1.00 58.03 93 VAL A O 1
ATOM 747 N N . GLY A 1 94 ? -32.963 8.810 48.476 1.00 53.75 94 GLY A N 1
ATOM 748 C CA . GLY A 1 94 ? -34.164 9.645 48.348 1.00 53.75 94 GLY A CA 1
ATOM 749 C C . GLY A 1 94 ? -34.963 9.797 49.650 1.00 53.75 94 GLY A C 1
ATOM 750 O O . GLY A 1 94 ? -35.455 10.884 49.941 1.00 53.75 94 GLY A O 1
ATOM 751 N N . LEU A 1 95 ? -35.029 8.750 50.478 1.00 53.19 95 LEU A N 1
ATOM 752 C CA . LEU A 1 95 ? -35.674 8.786 51.801 1.00 53.19 95 LEU A CA 1
ATOM 753 C C . LEU A 1 95 ? -34.866 9.556 52.858 1.00 53.19 95 LEU A C 1
ATOM 755 O O . LEU A 1 95 ? -35.450 10.113 53.782 1.00 53.19 95 LEU A O 1
ATOM 759 N N . ARG A 1 96 ? -33.538 9.657 52.711 1.00 49.25 96 ARG A N 1
ATOM 760 C CA . ARG A 1 96 ? -32.683 10.451 53.615 1.00 49.25 96 ARG A CA 1
ATOM 761 C C . ARG A 1 96 ? -32.767 11.964 53.386 1.00 49.25 96 ARG A C 1
ATOM 763 O O . ARG A 1 96 ? -32.379 12.713 54.270 1.00 49.25 96 ARG A O 1
ATOM 770 N N . LYS A 1 97 ? -33.274 12.421 52.235 1.00 50.38 97 LYS A N 1
ATOM 771 C CA . LYS A 1 97 ? -33.430 13.856 51.911 1.00 50.38 97 LYS A CA 1
ATOM 772 C C . LYS A 1 97 ? -34.798 14.445 52.288 1.00 50.38 97 LYS A C 1
ATOM 774 O O . LYS A 1 97 ? -35.023 15.620 52.038 1.00 50.38 97 LYS A O 1
ATOM 779 N N . LYS A 1 98 ? -35.711 13.644 52.853 1.00 49.81 98 LYS A N 1
ATOM 780 C CA . LYS A 1 98 ? -37.049 14.082 53.309 1.00 49.81 98 LYS A CA 1
ATOM 781 C C . LYS A 1 98 ? -37.197 14.157 54.837 1.00 49.81 98 LYS A C 1
ATOM 783 O O . LYS A 1 98 ? -38.299 14.377 55.320 1.00 49.81 98 LYS A O 1
ATOM 788 N N . VAL A 1 99 ? -36.107 13.969 55.582 1.00 48.66 99 VAL A N 1
ATOM 789 C CA . VAL A 1 99 ? -36.060 14.140 57.044 1.00 48.66 99 VAL A CA 1
ATOM 790 C C . VAL A 1 99 ? -34.893 15.069 57.385 1.00 48.66 99 VAL A C 1
ATOM 792 O O . VAL A 1 99 ? -33.898 14.636 57.954 1.00 48.66 99 VAL A O 1
ATOM 795 N N . VAL A 1 100 ? -34.998 16.319 56.928 1.00 44.94 100 VAL A N 1
ATOM 796 C CA . VAL A 1 100 ? -34.523 17.555 57.575 1.00 44.94 100 VAL A CA 1
ATOM 797 C C . VAL A 1 100 ? -35.518 18.638 57.181 1.00 44.94 100 VAL A C 1
ATOM 799 O O . VAL A 1 100 ? -35.885 18.654 55.983 1.00 44.94 100 VAL A O 1
#

InterPro domains:
  IPR025724 GAG-pre-integrase domain [PF13976] (7-63)

Foldseek 3Di:
DDDDDPPPPPPPDLLCLLVVVCVVVPNDDSVVLQVCVVVVVDPPRDNRDDDPDDDPCCCVVVDDDDPDPPVVVCVVPDDVVVVVVVVVVVVVVVVVVVPD